Protein AF-A0A0A5GJM4-F1 (afdb_monomer)

Organism: NCBI:txid1385510

InterPro domains:
  IPR023365 Sortase domain superfamily [G3DSA:2.40.260.10] (1-45)
  IPR023365 Sortase domain superfamily [SSF63817] (3-42)

Mean predicted aligned error: 7.59 Å

Nearest PDB structures (foldseek):
  5t7v-assembly1_S1  TM=3.835E-01  e=6.731E+00  Staphylococcus aureus

Structure (mmCIF, N/CA/C/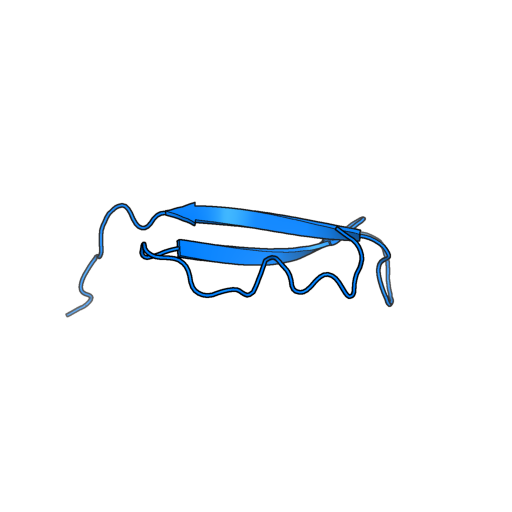O backbone):
data_AF-A0A0A5GJM4-F1
#
_entry.id   AF-A0A0A5GJM4-F1
#
loop_
_atom_site.group_PDB
_atom_site.id
_atom_site.type_symbol
_atom_site.label_atom_id
_atom_site.label_alt_id
_atom_site.label_comp_id
_atom_site.label_asym_id
_atom_site.label_entity_id
_atom_site.label_seq_id
_atom_site.pdbx_PDB_ins_code
_atom_site.Cartn_x
_atom_site.Cartn_y
_atom_site.Cartn_z
_atom_site.occupancy
_atom_site.B_iso_or_equiv
_atom_site.auth_seq_id
_atom_site.auth_comp_id
_atom_site.auth_asym_id
_atom_site.auth_atom_id
_atom_site.pdbx_PDB_model_num
ATOM 1 N N . MET A 1 1 ? 10.824 -1.993 -2.326 1.00 53.91 1 MET A N 1
ATOM 2 C CA . MET A 1 1 ? 10.452 -3.250 -1.639 1.00 53.91 1 MET A CA 1
ATOM 3 C C . MET A 1 1 ? 10.416 -4.359 -2.659 1.00 53.91 1 MET A C 1
ATOM 5 O O . MET A 1 1 ? 9.873 -4.116 -3.729 1.00 53.91 1 MET A O 1
ATOM 9 N N . ASN A 1 2 ? 11.014 -5.508 -2.351 1.00 61.03 2 ASN A N 1
ATOM 10 C CA . ASN A 1 2 ? 10.987 -6.682 -3.226 1.00 61.03 2 ASN A CA 1
ATOM 11 C C . ASN A 1 2 ? 9.530 -7.126 -3.474 1.00 61.03 2 ASN A C 1
ATOM 13 O O . ASN A 1 2 ? 8.650 -6.837 -2.661 1.00 61.03 2 ASN A O 1
ATOM 17 N N . GLU A 1 3 ? 9.258 -7.801 -4.587 1.00 63.44 3 GLU A N 1
ATOM 18 C CA . GLU A 1 3 ? 7.907 -8.182 -4.999 1.00 63.44 3 GLU A CA 1
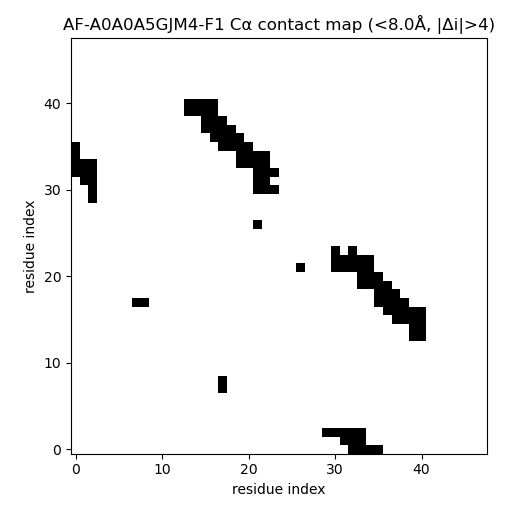ATOM 19 C C . GLU A 1 3 ? 7.165 -9.069 -3.989 1.00 63.44 3 GLU A C 1
ATOM 21 O O . GLU A 1 3 ? 5.942 -8.951 -3.875 1.00 63.44 3 GLU A O 1
ATOM 26 N N . ASP A 1 4 ? 7.909 -9.875 -3.229 1.00 68.38 4 ASP A N 1
ATOM 27 C CA . ASP A 1 4 ? 7.408 -10.798 -2.207 1.00 68.38 4 ASP A CA 1
ATOM 28 C C . ASP A 1 4 ? 7.359 -10.197 -0.792 1.00 68.38 4 ASP A C 1
ATOM 30 O O . ASP A 1 4 ? 7.038 -10.890 0.178 1.00 68.38 4 ASP A O 1
ATOM 34 N N . ASP A 1 5 ? 7.686 -8.912 -0.631 1.00 67.44 5 ASP A N 1
ATOM 35 C CA . ASP A 1 5 ? 7.749 -8.282 0.684 1.00 67.44 5 ASP A CA 1
ATOM 36 C C . ASP A 1 5 ? 6.346 -8.012 1.253 1.00 67.44 5 ASP A C 1
ATOM 38 O O . ASP A 1 5 ? 5.663 -7.041 0.917 1.00 67.44 5 ASP A O 1
ATOM 42 N N . ARG A 1 6 ? 5.906 -8.899 2.153 1.00 71.19 6 ARG A N 1
ATOM 43 C CA . ARG A 1 6 ? 4.599 -8.822 2.824 1.00 71.19 6 ARG A CA 1
ATOM 44 C C . ARG A 1 6 ? 4.608 -7.969 4.090 1.00 71.19 6 ARG A C 1
ATOM 46 O O . ARG A 1 6 ? 3.567 -7.846 4.729 1.00 71.19 6 ARG A O 1
ATOM 53 N N . THR A 1 7 ? 5.734 -7.361 4.469 1.00 75.88 7 THR A N 1
ATOM 54 C CA . THR A 1 7 ? 5.834 -6.615 5.739 1.00 75.88 7 THR A CA 1
ATOM 55 C C . THR A 1 7 ? 4.985 -5.335 5.764 1.00 75.88 7 THR A C 1
ATOM 57 O O . THR A 1 7 ? 4.739 -4.767 6.830 1.00 75.88 7 THR A O 1
AT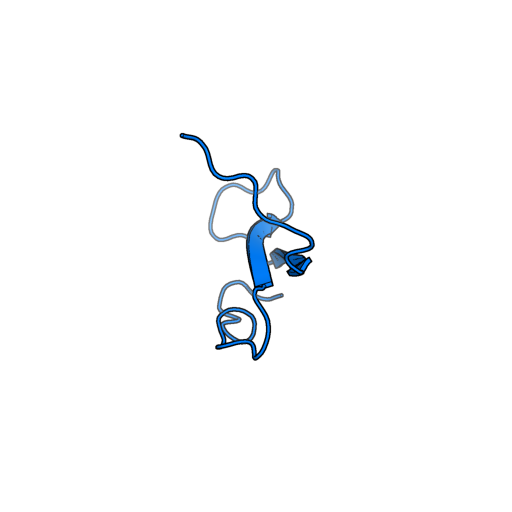OM 60 N N . VAL A 1 8 ? 4.458 -4.909 4.611 1.00 68.56 8 VAL A N 1
ATOM 61 C CA . VAL A 1 8 ? 3.512 -3.785 4.493 1.00 68.56 8 VAL A CA 1
ATOM 62 C C . VAL A 1 8 ? 2.051 -4.179 4.685 1.00 68.56 8 VAL A C 1
ATOM 64 O O . VAL A 1 8 ? 1.252 -3.328 5.068 1.00 68.56 8 VAL A O 1
ATOM 67 N N . ILE A 1 9 ? 1.696 -5.453 4.494 1.00 70.12 9 ILE A N 1
ATOM 68 C CA . ILE A 1 9 ? 0.330 -5.967 4.681 1.00 70.12 9 ILE A CA 1
ATOM 69 C C . ILE A 1 9 ? 0.226 -6.564 6.086 1.00 70.12 9 ILE A C 1
ATOM 71 O O . ILE A 1 9 ? 0.065 -7.768 6.278 1.00 70.12 9 ILE A O 1
ATOM 75 N N . VAL A 1 10 ? 0.373 -5.703 7.089 1.00 78.38 10 VAL A N 1
ATOM 76 C CA . VAL A 1 10 ? 0.255 -6.075 8.503 1.00 78.38 10 VAL A CA 1
ATOM 77 C C . VAL A 1 10 ? -0.821 -5.226 9.170 1.00 78.38 10 VAL A C 1
ATOM 79 O O . VAL A 1 10 ? -0.980 -4.062 8.790 1.00 78.38 10 VAL A O 1
ATOM 82 N N . PRO A 1 11 ? -1.547 -5.758 10.171 1.00 80.56 11 PRO A N 1
ATOM 83 C CA . PRO A 1 11 ? -2.469 -4.956 10.962 1.00 80.56 11 PRO A CA 1
ATOM 84 C C . PRO A 1 11 ? -1.776 -3.703 11.506 1.00 80.56 11 PRO A C 1
ATOM 86 O O . PRO A 1 11 ? -0.657 -3.770 12.022 1.00 80.56 11 PRO A O 1
ATOM 89 N N . LYS A 1 12 ? -2.438 -2.553 11.378 1.00 84.50 12 LYS A N 1
ATOM 90 C CA . LYS A 1 12 ? -1.969 -1.272 11.913 1.00 84.50 12 LYS A CA 1
ATOM 91 C C . LYS A 1 12 ? -2.908 -0.825 13.040 1.00 84.50 12 LYS A C 1
ATOM 93 O O . LYS A 1 12 ? -4.113 -1.042 12.930 1.00 84.50 12 LYS A O 1
ATOM 98 N N . PRO A 1 13 ? -2.385 -0.208 14.116 1.00 87.25 13 PRO A N 1
ATOM 99 C CA . PRO A 1 13 ? -3.197 0.239 15.252 1.00 87.25 13 PRO A CA 1
ATOM 100 C C . PRO A 1 13 ? -4.121 1.418 14.906 1.00 87.25 13 PRO A C 1
ATOM 102 O O . PRO A 1 13 ? -5.051 1.709 15.652 1.00 87.25 13 PRO A O 1
ATOM 105 N N . THR A 1 14 ? -3.871 2.100 13.787 1.00 88.56 14 THR A N 1
ATOM 106 C CA . THR A 1 14 ? -4.653 3.234 13.287 1.00 88.56 14 THR A CA 1
ATOM 107 C C . THR A 1 14 ? -5.221 2.924 11.906 1.00 88.56 14 THR A C 1
ATOM 109 O O . THR A 1 14 ? -4.646 2.137 11.147 1.00 88.56 14 THR A O 1
ATOM 112 N N . ALA A 1 15 ? -6.341 3.567 11.560 1.00 90.75 15 ALA A N 1
ATOM 113 C CA . ALA A 1 15 ? -6.932 3.487 10.227 1.00 90.75 15 ALA A CA 1
ATOM 11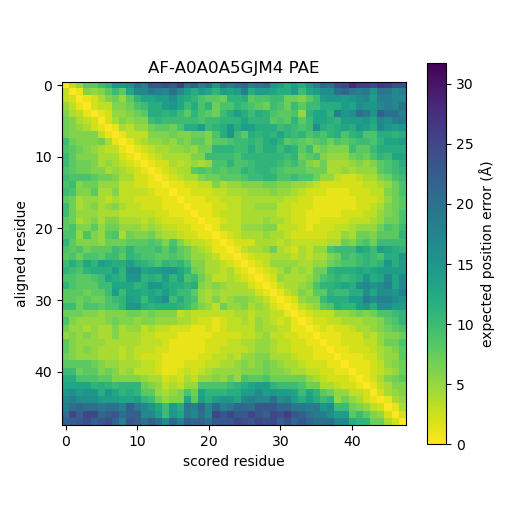4 C C . ALA A 1 15 ? -5.921 3.974 9.171 1.00 90.75 15 ALA A C 1
ATOM 116 O O . ALA A 1 15 ? -5.680 5.173 9.015 1.00 90.75 15 ALA A O 1
ATOM 117 N N . THR A 1 16 ? -5.306 3.009 8.486 1.00 91.88 16 THR A N 1
ATOM 118 C CA . THR A 1 16 ? -4.166 3.205 7.590 1.00 91.88 16 THR A CA 1
ATOM 119 C C . THR A 1 16 ? -4.509 2.669 6.207 1.00 91.88 16 THR A C 1
ATOM 121 O O . THR A 1 16 ? -4.909 1.514 6.072 1.00 91.88 16 THR A O 1
ATOM 124 N N . LEU A 1 17 ? -4.312 3.488 5.176 1.00 90.38 17 LEU A N 1
ATOM 125 C CA . LEU A 1 17 ? -4.367 3.066 3.781 1.00 90.38 17 LEU A CA 1
ATOM 126 C C . LEU A 1 17 ? -2.950 2.740 3.304 1.00 90.38 17 LEU A C 1
ATOM 128 O O . LEU A 1 17 ? -2.057 3.582 3.379 1.00 90.38 17 LEU A O 1
ATOM 132 N N . THR A 1 18 ? -2.747 1.526 2.798 1.00 91.12 18 THR A N 1
ATOM 133 C CA . THR A 1 18 ? -1.509 1.118 2.123 1.00 91.12 18 THR A CA 1
ATOM 134 C C . THR A 1 18 ? -1.814 0.839 0.657 1.00 91.12 18 THR A C 1
ATOM 136 O O . THR A 1 18 ? -2.588 -0.064 0.352 1.00 91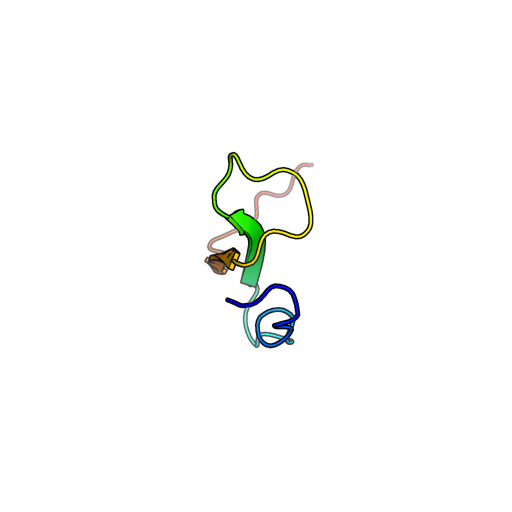.12 18 THR A O 1
ATOM 139 N N . LEU A 1 19 ? -1.221 1.619 -0.246 1.00 89.88 19 LEU A N 1
ATOM 140 C CA . LEU A 1 19 ? -1.337 1.436 -1.693 1.00 89.88 19 LEU A CA 1
ATOM 141 C C . LEU A 1 19 ? -0.004 0.921 -2.240 1.00 89.88 19 LEU A C 1
ATOM 143 O O . LEU A 1 19 ? 1.034 1.542 -2.013 1.00 89.88 19 LEU A O 1
ATOM 147 N N . THR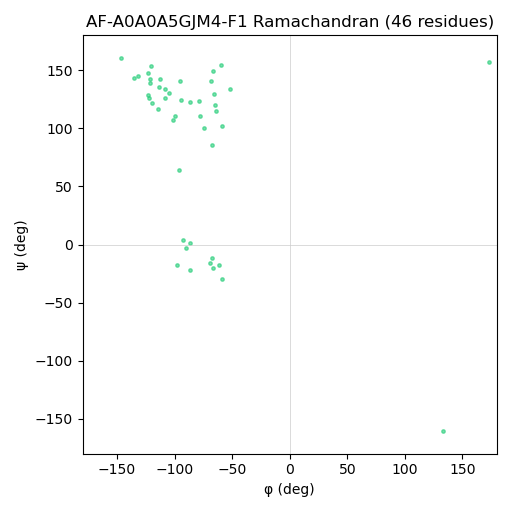 A 1 20 ? -0.036 -0.198 -2.963 1.00 88.12 20 THR A N 1
ATOM 148 C CA . THR A 1 20 ? 1.147 -0.813 -3.577 1.00 88.12 20 THR A CA 1
ATOM 149 C C . THR A 1 20 ? 0.978 -0.926 -5.091 1.00 88.12 20 THR A C 1
ATOM 151 O O . THR A 1 20 ? -0.100 -1.242 -5.589 1.00 88.12 20 THR A O 1
ATOM 154 N N . THR A 1 21 ? 2.044 -0.649 -5.843 1.00 86.31 21 THR A N 1
ATOM 155 C CA . THR A 1 21 ? 2.070 -0.790 -7.309 1.00 86.31 21 THR A CA 1
ATOM 156 C C . THR A 1 21 ? 3.457 -1.215 -7.798 1.00 86.31 21 THR A C 1
ATOM 158 O O . THR A 1 21 ? 4.437 -1.094 -7.065 1.00 86.31 21 THR A O 1
ATOM 161 N N . CYS A 1 22 ? 3.545 -1.761 -9.010 1.00 86.75 22 CYS A N 1
ATOM 162 C CA . CYS A 1 22 ? 4.803 -2.165 -9.642 1.00 86.75 22 CYS A CA 1
ATOM 163 C C . CYS A 1 22 ? 5.674 -0.950 -10.000 1.00 86.75 22 CYS A C 1
ATOM 165 O O . CYS A 1 22 ? 5.166 0.061 -10.487 1.00 86.75 22 CYS A O 1
ATOM 167 N N . TYR A 1 23 ? 6.987 -1.072 -9.805 1.00 80.19 23 TYR A N 1
ATOM 168 C CA . TYR A 1 23 ? 7.992 -0.099 -10.218 1.00 80.19 23 TYR A CA 1
ATOM 169 C C . TYR A 1 23 ? 9.196 -0.811 -10.873 1.00 80.19 23 TYR A C 1
ATOM 171 O O . TYR A 1 23 ? 9.579 -1.894 -10.425 1.00 80.19 23 TYR A O 1
ATOM 179 N N . PRO A 1 24 ? 9.819 -0.228 -11.913 1.00 83.00 24 PRO A N 1
ATOM 180 C CA . PRO A 1 24 ? 9.423 1.000 -12.607 1.00 83.00 24 PRO A CA 1
ATOM 181 C C . PRO A 1 24 ? 8.096 0.843 -13.359 1.00 83.00 24 PRO A C 1
ATOM 183 O O . PRO A 1 24 ? 7.761 -0.242 -13.823 1.00 83.00 24 PRO A O 1
ATOM 186 N N . PHE A 1 25 ? 7.327 1.932 -13.477 1.00 81.06 25 PHE A N 1
ATOM 187 C CA . PHE A 1 25 ? 5.949 1.903 -14.005 1.00 81.06 25 PHE A CA 1
ATOM 188 C C . PHE A 1 25 ? 5.836 1.404 -15.454 1.00 81.06 25 PHE A C 1
ATOM 190 O O . PHE A 1 25 ? 4.756 1.040 -15.906 1.00 81.06 25 PHE A O 1
ATOM 197 N N . THR A 1 26 ? 6.947 1.401 -16.186 1.00 82.56 26 THR A N 1
ATOM 198 C CA . THR A 1 26 ? 7.047 0.922 -17.568 1.00 82.56 26 THR A CA 1
ATOM 199 C C . THR A 1 26 ? 7.394 -0.564 -17.669 1.00 82.56 26 THR A C 1
ATOM 201 O O . THR A 1 26 ? 7.470 -1.093 -18.776 1.00 82.56 26 THR A O 1
ATOM 204 N N . PHE A 1 27 ? 7.620 -1.251 -16.545 1.00 79.00 27 PHE A N 1
ATOM 205 C CA . PHE A 1 27 ? 7.970 -2.665 -16.536 1.00 79.00 27 PHE A CA 1
ATOM 206 C C . PHE A 1 27 ? 6.731 -3.545 -16.731 1.00 79.00 27 PHE A C 1
ATOM 208 O O . PHE A 1 27 ? 5.777 -3.485 -15.956 1.00 79.00 27 PHE A O 1
ATOM 215 N N . VAL A 1 28 ? 6.766 -4.400 -17.753 1.00 76.62 28 VAL A N 1
ATOM 216 C CA . VAL A 1 28 ? 5.722 -5.394 -18.023 1.00 76.62 28 VAL A CA 1
ATOM 217 C C . VAL A 1 28 ? 6.196 -6.748 -17.501 1.00 76.62 28 VAL A C 1
ATOM 219 O O . VAL A 1 28 ? 7.124 -7.333 -18.050 1.00 76.62 28 VAL A O 1
ATOM 222 N N . GLY A 1 29 ? 5.558 -7.245 -16.439 1.00 74.69 29 GLY A N 1
ATOM 223 C CA . GLY A 1 29 ? 5.886 -8.523 -15.803 1.00 74.69 29 GLY A CA 1
ATOM 224 C C . GLY A 1 29 ? 5.974 -8.420 -14.279 1.00 74.69 29 GLY A C 1
ATOM 225 O O . GLY A 1 29 ? 5.451 -7.479 -13.679 1.00 74.69 29 GLY A O 1
ATOM 226 N N . ALA A 1 30 ? 6.639 -9.395 -13.659 1.00 75.31 30 ALA A N 1
ATOM 227 C CA . ALA A 1 30 ? 6.980 -9.414 -12.236 1.00 75.31 30 ALA A CA 1
ATOM 228 C C . ALA A 1 30 ? 8.012 -8.316 -11.928 1.00 75.31 30 ALA A C 1
ATOM 230 O O . ALA A 1 30 ? 9.220 -8.520 -12.045 1.00 75.31 30 ALA A O 1
ATOM 231 N N . ALA A 1 31 ? 7.524 -7.098 -11.683 1.00 78.81 31 ALA A N 1
ATOM 232 C CA . ALA A 1 31 ? 8.391 -5.954 -11.457 1.00 78.81 31 ALA A CA 1
ATOM 233 C C . ALA A 1 31 ? 9.182 -6.149 -10.153 1.00 78.81 31 ALA A C 1
ATOM 235 O O . ALA A 1 31 ? 8.570 -6.421 -9.118 1.00 78.81 31 ALA A O 1
ATOM 236 N N . PRO A 1 32 ? 10.515 -5.971 -10.182 1.00 79.00 32 PRO A N 1
ATOM 237 C CA . PRO A 1 32 ? 11.386 -6.304 -9.054 1.00 79.00 32 PRO A CA 1
ATOM 238 C C . PRO A 1 32 ? 11.147 -5.405 -7.836 1.00 79.00 32 PRO A C 1
ATOM 240 O O . PRO A 1 32 ? 11.499 -5.763 -6.712 1.00 79.00 32 PRO A O 1
ATOM 243 N N . GLU A 1 33 ? 10.547 -4.231 -8.047 1.00 79.06 33 GLU A N 1
ATOM 244 C CA . GLU A 1 33 ? 10.267 -3.270 -6.996 1.00 79.06 33 GLU A CA 1
ATOM 245 C C . GLU A 1 33 ? 8.773 -2.951 -6.900 1.00 79.06 33 GLU A C 1
ATOM 247 O O . GLU A 1 33 ? 8.047 -2.822 -7.888 1.00 79.06 33 GLU A O 1
ATOM 252 N N . ARG A 1 34 ? 8.308 -2.777 -5.665 1.00 83.75 34 ARG A N 1
ATOM 253 C CA . ARG A 1 34 ? 6.995 -2.226 -5.333 1.00 83.75 34 ARG A CA 1
ATOM 254 C C . ARG A 1 34 ? 7.149 -0.794 -4.832 1.00 83.75 34 ARG A C 1
ATOM 256 O O . ARG A 1 34 ? 7.932 -0.545 -3.909 1.00 83.75 34 ARG A O 1
ATOM 263 N N . TYR A 1 35 ? 6.364 0.120 -5.391 1.00 85.25 35 TYR A N 1
ATOM 264 C CA . TYR A 1 35 ? 6.165 1.463 -4.856 1.00 85.25 35 TYR A CA 1
ATOM 265 C C . TYR A 1 35 ? 5.041 1.420 -3.819 1.00 85.25 35 TYR A C 1
ATOM 267 O O . TYR A 1 35 ? 3.936 0.972 -4.131 1.00 85.25 35 TYR A O 1
ATOM 275 N N . VAL A 1 36 ? 5.334 1.842 -2.586 1.00 89.44 36 VAL A N 1
ATOM 276 C CA . VAL A 1 36 ? 4.424 1.725 -1.438 1.00 89.44 36 VAL A CA 1
ATOM 277 C C . VAL A 1 36 ? 4.109 3.107 -0.880 1.00 89.44 36 VAL A C 1
ATOM 279 O O . VAL A 1 36 ? 5.007 3.826 -0.449 1.00 89.44 36 VAL A O 1
ATOM 282 N N . LEU A 1 37 ? 2.824 3.452 -0.847 1.00 90.31 37 LEU A N 1
ATOM 283 C CA . LEU A 1 37 ? 2.298 4.659 -0.214 1.00 90.31 37 LEU A CA 1
ATOM 284 C C . LEU A 1 37 ? 1.537 4.283 1.058 1.00 90.31 37 LEU A C 1
ATOM 286 O O . LEU A 1 37 ? 0.710 3.371 1.039 1.00 90.31 37 LEU A O 1
ATOM 290 N N . VAL A 1 38 ? 1.797 5.006 2.148 1.00 91.81 38 VAL A N 1
ATOM 291 C CA . VAL A 1 38 ? 1.132 4.825 3.445 1.00 91.81 38 VAL A CA 1
ATOM 292 C C . VAL A 1 38 ? 0.472 6.139 3.845 1.00 91.81 38 VAL A C 1
ATOM 294 O O . VAL A 1 38 ? 1.135 7.174 3.881 1.00 91.81 38 VAL A O 1
ATOM 297 N N . ALA A 1 39 ? -0.825 6.100 4.140 1.00 92.62 39 ALA A N 1
ATOM 298 C CA . ALA A 1 39 ? -1.600 7.263 4.555 1.00 92.62 39 ALA A CA 1
ATOM 299 C C . ALA A 1 39 ? -2.439 6.960 5.800 1.00 92.62 39 ALA A C 1
ATOM 301 O O . ALA A 1 39 ? -2.972 5.863 5.952 1.00 92.62 39 ALA A O 1
ATOM 302 N N . GLU A 1 40 ? -2.587 7.958 6.667 1.00 93.12 40 GLU A N 1
ATOM 303 C CA . GLU A 1 40 ? -3.476 7.904 7.828 1.00 93.12 40 GLU A CA 1
ATOM 304 C C . GLU A 1 40 ? -4.833 8.526 7.497 1.00 93.12 40 GLU A C 1
ATOM 306 O O . GLU A 1 4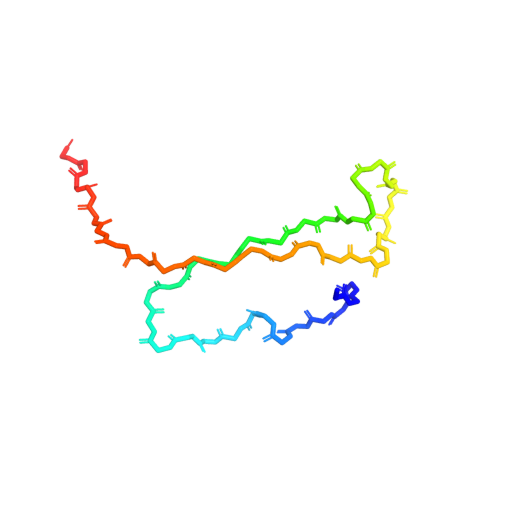0 ? -4.909 9.576 6.850 1.00 93.12 40 GLU A O 1
ATOM 311 N N . LEU A 1 41 ? -5.908 7.927 8.003 1.00 91.50 41 LEU A N 1
ATOM 312 C CA . LEU A 1 41 ? -7.239 8.515 7.925 1.00 91.50 4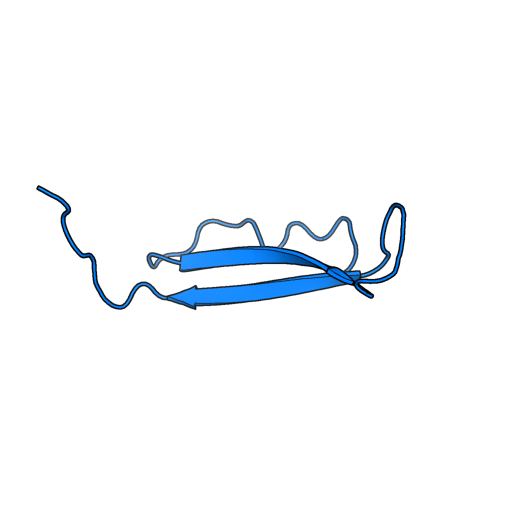1 LEU A CA 1
ATOM 313 C C . LEU A 1 41 ? -7.296 9.819 8.739 1.00 91.50 41 LEU A C 1
ATOM 315 O O . LEU A 1 41 ? -7.088 9.814 9.951 1.00 91.50 41 LEU A O 1
ATOM 319 N N . LYS A 1 42 ? -7.612 10.940 8.079 1.00 92.31 42 LYS A N 1
ATOM 320 C CA . LYS A 1 42 ? -7.815 12.246 8.740 1.00 92.31 42 LYS A CA 1
ATOM 321 C C . LYS A 1 42 ? -9.285 12.591 9.002 1.00 92.31 42 LYS A C 1
ATOM 323 O O . LYS A 1 42 ? -9.559 13.458 9.823 1.00 92.31 42 LYS A O 1
ATOM 328 N N . GLY A 1 43 ? -10.224 11.925 8.335 1.00 89.62 43 GLY A N 1
ATOM 329 C CA . GLY A 1 43 ? -11.658 12.132 8.521 1.00 89.62 43 GLY A CA 1
ATOM 330 C C . GLY A 1 43 ? -12.480 11.352 7.499 1.00 89.62 43 GLY A C 1
ATOM 331 O O . GLY A 1 43 ? -11.980 11.006 6.431 1.00 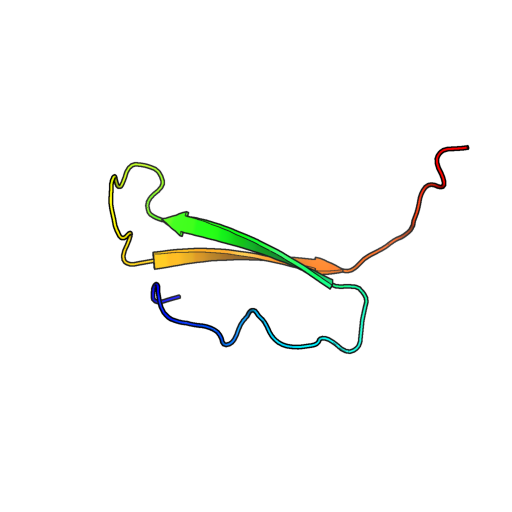89.62 43 GLY A O 1
ATOM 332 N N . GLU A 1 44 ? -13.740 11.079 7.828 1.00 85.44 44 GLU A N 1
ATOM 333 C CA . GLU A 1 44 ? -14.674 10.342 6.974 1.00 85.44 44 GLU A CA 1
ATOM 334 C C . GLU A 1 44 ? -15.807 11.263 6.524 1.00 85.44 44 GLU A C 1
ATOM 336 O O . GLU A 1 44 ? -16.392 11.991 7.327 1.00 85.44 44 GLU A O 1
ATOM 341 N N . LYS A 1 45 ? -16.157 11.210 5.237 1.00 85.00 45 LYS A N 1
ATOM 342 C CA . LYS A 1 45 ? -17.369 11.854 4.730 1.00 85.00 45 LYS A CA 1
ATOM 343 C C . LYS A 1 45 ? -18.434 10.779 4.558 1.00 85.00 45 LYS A C 1
ATOM 345 O O . LYS A 1 45 ? -18.343 9.971 3.640 1.00 85.00 45 LYS A O 1
ATOM 350 N N . LYS A 1 46 ? -19.439 10.755 5.440 1.00 74.69 46 LYS A N 1
ATOM 351 C CA . LYS A 1 46 ? -20.616 9.899 5.240 1.00 74.69 46 LYS A CA 1
ATOM 352 C C . LYS A 1 46 ? -21.347 10.369 3.984 1.00 74.69 46 LYS A C 1
ATOM 354 O O . LYS A 1 46 ? -21.838 11.495 3.949 1.00 74.69 46 LYS A O 1
ATOM 359 N N . SER A 1 47 ? -21.387 9.520 2.960 1.00 72.50 47 SER A N 1
ATOM 360 C CA . SER A 1 47 ? -22.351 9.672 1.874 1.00 72.50 47 SER A CA 1
ATOM 361 C C . SER A 1 47 ? -23.681 9.146 2.403 1.00 72.50 47 SER A C 1
ATOM 363 O O . SER A 1 47 ? -23.777 7.958 2.708 1.00 72.50 47 SER A O 1
ATOM 365 N N . LEU A 1 48 ? -24.637 10.051 2.619 1.00 61.56 48 LEU A N 1
ATOM 366 C CA . LEU A 1 48 ? -26.043 9.702 2.838 1.00 61.56 48 LEU A CA 1
ATOM 367 C C . LEU A 1 48 ? -26.685 9.291 1.511 1.00 61.56 48 LEU A C 1
ATOM 369 O O . LEU A 1 48 ? -26.243 9.834 0.470 1.00 61.56 48 LEU A O 1
#

Secondary structure (DSSP, 8-state):
-BTT--TTSS--SS-EEEEEEEESTT--SS-SEEEEEEEE--------

Solvent-accessible surface area (backbone atoms only — not comparable to full-atom values): 3315 Å² total; per-residue (Å²): 83,52,70,84,63,57,87,78,80,56,95,62,100,56,68,63,51,76,50,77,44,64,29,63,82,86,58,87,71,91,33,66,27,39,48,77,48,80,44,73,72,88,78,83,83,83,81,128

Sequence (48 aa):
MNEDDRTVIVPKPTATLTLTTCYPFTFVGAAPERYVLVAELKGEKKSL

pLDDT: mean 80.89, std 9.6, range [53.91, 93.12]

Radius of gyration: 14.07 Å; Cα contacts (8 Å, |Δi|>4): 54; chains: 1; bounding box: 37×23×33 Å

Foldseek 3Di:
DALPDCVQVDDDPAAKDKDWDAPPPPDDDRRGDIDIDIDGDPDDDDDD